Protein AF-K4RGJ5-F1 (afdb_monomer_lite)

Foldseek 3Di:
DVVVLLVLQLVQWPFLSVLLSLLVVLCVPDPDDDPDSQVSCVRPSNPDHSVSNVCCVPPIGGNVVSNVVSVVVPDQDADPVRHGDDDDDDDDDDDVPPPPDPPHDDDPPDD

Structure (mmCIF, N/CA/C/O backbone):
data_AF-K4RGJ5-F1
#
_entry.id   AF-K4RGJ5-F1
#
loop_
_atom_site.group_PDB
_atom_site.id
_atom_site.type_symbol
_atom_site.label_atom_id
_atom_site.label_alt_id
_atom_site.label_comp_id
_atom_site.label_asym_id
_atom_site.label_entity_id
_atom_site.label_seq_id
_atom_site.pdbx_PDB_ins_code
_atom_site.Cartn_x
_atom_site.Cartn_y
_atom_site.Cartn_z
_atom_site.occupancy
_atom_site.B_iso_or_equiv
_atom_site.auth_seq_id
_atom_site.auth_comp_id
_atom_site.auth_asym_id
_atom_site.auth_atom_id
_atom_site.pdbx_PDB_model_num
ATOM 1 N N . MET A 1 1 ? -3.780 5.971 20.043 1.00 77.31 1 MET A N 1
ATOM 2 C CA . MET A 1 1 ? -4.322 6.323 18.710 1.00 77.31 1 MET A CA 1
ATOM 3 C C . MET A 1 1 ? -3.458 5.745 17.588 1.00 77.31 1 MET A C 1
ATOM 5 O O . MET A 1 1 ? -3.957 4.907 16.852 1.00 77.31 1 MET A O 1
ATOM 9 N N . LEU A 1 2 ? -2.157 6.070 17.527 1.00 86.31 2 LEU A N 1
ATOM 10 C CA . LEU A 1 2 ? -1.243 5.576 16.481 1.00 86.31 2 LEU A CA 1
ATOM 11 C C . LEU A 1 2 ? -1.019 4.051 16.480 1.00 86.31 2 LEU A C 1
ATOM 13 O O . LEU A 1 2 ? -1.070 3.434 15.426 1.00 86.31 2 LEU A O 1
ATOM 17 N N . SER A 1 3 ? -0.808 3.429 17.646 1.00 90.12 3 SER A N 1
ATOM 18 C CA . SER A 1 3 ? -0.614 1.969 17.744 1.00 90.12 3 SER A CA 1
ATOM 19 C C . SER A 1 3 ? -1.801 1.189 17.159 1.00 90.12 3 SER A C 1
ATOM 21 O O . SER A 1 3 ? -1.603 0.319 16.320 1.00 90.12 3 SER A O 1
ATOM 23 N N . ARG A 1 4 ? -3.039 1.581 17.496 1.00 90.44 4 ARG A N 1
ATOM 24 C CA . ARG A 1 4 ? -4.258 0.980 16.931 1.00 90.44 4 ARG A CA 1
ATOM 25 C C . ARG A 1 4 ? -4.344 1.159 15.414 1.00 90.44 4 ARG A C 1
ATOM 27 O O . ARG A 1 4 ? -4.672 0.209 14.718 1.00 90.44 4 ARG A O 1
ATOM 34 N N . PHE A 1 5 ? -4.033 2.353 14.910 1.00 89.88 5 PHE A N 1
ATOM 35 C CA . PHE A 1 5 ? -3.994 2.607 13.469 1.00 89.88 5 PHE A CA 1
ATOM 36 C C . PHE A 1 5 ? -2.974 1.703 12.762 1.00 89.88 5 PHE A C 1
ATOM 38 O O . PHE A 1 5 ? -3.310 1.059 11.774 1.00 89.88 5 PHE A O 1
ATOM 45 N N . ARG A 1 6 ? -1.760 1.579 13.313 1.00 92.50 6 ARG A N 1
ATOM 46 C CA . ARG A 1 6 ? -0.721 0.680 12.787 1.00 92.50 6 ARG A CA 1
ATOM 47 C C . ARG A 1 6 ? -1.182 -0.777 12.776 1.00 92.50 6 ARG A C 1
ATOM 49 O O . ARG A 1 6 ? -0.968 -1.453 11.776 1.00 92.50 6 ARG A O 1
ATOM 56 N N . SER A 1 7 ? -1.849 -1.239 13.835 1.00 94.56 7 SER A N 1
ATOM 57 C CA . SER A 1 7 ? -2.414 -2.592 13.888 1.00 94.56 7 SER A CA 1
ATOM 58 C C . SER A 1 7 ? -3.494 -2.822 12.828 1.00 94.56 7 SER A C 1
ATOM 60 O O . SER A 1 7 ? -3.506 -3.876 12.202 1.00 94.56 7 SER A O 1
ATOM 62 N N . GLU A 1 8 ? -4.378 -1.849 12.586 1.00 94.69 8 GLU A N 1
ATOM 63 C CA . GLU A 1 8 ? -5.395 -1.958 11.528 1.00 94.69 8 GLU A CA 1
ATOM 64 C C . GLU A 1 8 ? -4.768 -1.990 10.131 1.00 94.69 8 GLU A C 1
ATOM 66 O O . GLU A 1 8 ? -5.161 -2.812 9.306 1.00 94.69 8 GLU A O 1
ATOM 71 N N . VAL A 1 9 ? -3.761 -1.147 9.871 1.00 94.50 9 VAL A N 1
ATOM 72 C CA . VAL A 1 9 ? -3.021 -1.149 8.598 1.00 94.50 9 VAL A CA 1
ATOM 73 C C . VAL A 1 9 ? -2.295 -2.480 8.392 1.00 94.50 9 VAL A C 1
ATOM 75 O O . VAL A 1 9 ? -2.424 -3.078 7.326 1.00 94.50 9 VAL A O 1
ATOM 78 N N . HIS A 1 10 ? -1.584 -2.985 9.406 1.00 95.81 10 HIS A N 1
ATOM 79 C CA . HIS A 1 10 ? -0.904 -4.285 9.341 1.00 95.81 10 HIS A CA 1
ATOM 80 C C . HIS A 1 10 ? -1.889 -5.427 9.074 1.00 95.81 10 HIS A C 1
ATOM 82 O O . HIS A 1 10 ? -1.647 -6.252 8.199 1.00 95.81 10 HIS A O 1
ATOM 88 N N . ALA A 1 11 ? -3.054 -5.415 9.726 1.00 96.75 11 ALA A N 1
ATOM 89 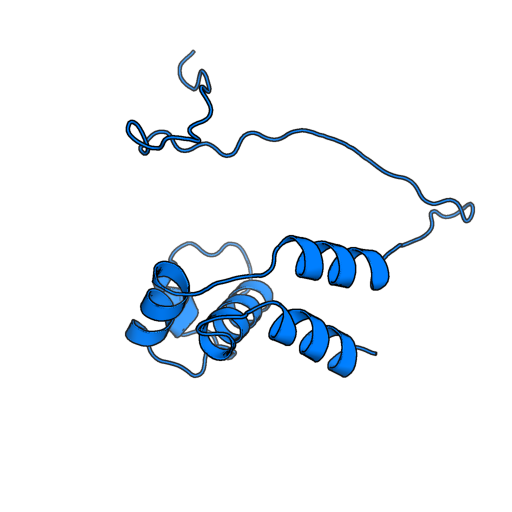C CA . ALA A 1 11 ? -4.096 -6.418 9.522 1.00 96.75 11 ALA A CA 1
ATOM 90 C C . ALA A 1 11 ? -4.732 -6.391 8.115 1.00 96.75 11 ALA A C 1
ATOM 92 O O . ALA A 1 11 ? -5.439 -7.333 7.750 1.00 96.75 11 ALA A O 1
ATOM 93 N N . CYS A 1 12 ? -4.504 -5.339 7.319 1.00 97.50 12 CYS A N 1
ATOM 94 C CA . CYS A 1 12 ? -4.883 -5.308 5.904 1.00 97.50 12 CYS A CA 1
ATOM 95 C C . CYS A 1 12 ? -3.892 -6.071 5.013 1.00 97.50 12 CYS A C 1
ATOM 97 O O . CYS A 1 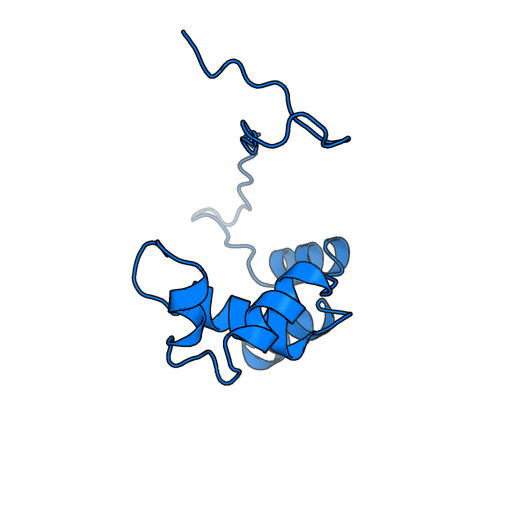12 ? -4.232 -6.395 3.880 1.00 97.50 12 CYS A O 1
ATOM 99 N N . MET A 1 13 ? -2.678 -6.356 5.488 1.00 97.06 13 MET A N 1
ATOM 100 C CA . MET A 1 13 ? -1.649 -7.061 4.727 1.00 97.06 13 MET A CA 1
ATOM 101 C C . MET A 1 13 ? -1.759 -8.568 4.985 1.00 97.06 13 MET A C 1
ATOM 103 O O . MET A 1 13 ? -1.137 -9.125 5.888 1.00 97.06 13 MET A O 1
ATOM 107 N N . THR A 1 14 ? -2.615 -9.224 4.205 1.00 96.88 14 THR A N 1
ATOM 108 C CA . THR A 1 14 ? -3.109 -10.587 4.454 1.00 96.88 14 THR A CA 1
ATOM 109 C C . THR A 1 14 ? -2.095 -11.684 4.131 1.00 96.88 14 THR A C 1
ATOM 111 O O . THR A 1 14 ? -2.157 -12.764 4.716 1.00 96.88 14 THR A O 1
ATOM 114 N N . VAL A 1 15 ? -1.137 -11.420 3.238 1.00 97.44 15 VAL A N 1
ATOM 115 C CA . VAL A 1 15 ? -0.051 -12.350 2.891 1.00 97.44 15 VAL A CA 1
ATOM 116 C C . VAL A 1 15 ? 1.274 -11.601 2.921 1.00 97.44 15 VAL A C 1
ATOM 118 O O . VAL A 1 15 ? 1.368 -10.488 2.410 1.00 97.44 15 VAL A O 1
ATOM 121 N N . ARG A 1 16 ? 2.305 -12.210 3.533 1.00 95.44 16 ARG A N 1
ATOM 122 C CA . ARG A 1 16 ? 3.618 -11.577 3.795 1.00 95.44 16 ARG A CA 1
ATOM 123 C C . ARG A 1 16 ? 3.501 -10.250 4.571 1.00 95.44 16 ARG A C 1
ATOM 125 O O . ARG A 1 16 ? 4.312 -9.349 4.365 1.00 95.44 16 ARG A O 1
ATOM 132 N N . GLY A 1 17 ? 2.523 -10.153 5.477 1.00 94.94 17 GLY A N 1
ATOM 133 C CA . GLY A 1 17 ? 2.129 -8.901 6.130 1.00 94.94 17 GLY A CA 1
ATOM 134 C C . GLY A 1 17 ? 3.272 -8.127 6.772 1.00 94.94 17 GLY A C 1
ATOM 135 O O . GLY A 1 17 ? 3.434 -6.943 6.507 1.00 94.94 17 GLY A O 1
ATOM 136 N N . ASP A 1 18 ? 4.144 -8.801 7.518 1.00 94.31 18 ASP A N 1
ATOM 137 C CA . ASP A 1 18 ? 5.282 -8.123 8.140 1.00 94.31 18 ASP A CA 1
ATOM 138 C C . ASP A 1 18 ? 6.272 -7.534 7.125 1.00 94.31 18 ASP A C 1
ATOM 140 O O . ASP A 1 18 ? 6.811 -6.456 7.353 1.00 94.31 18 ASP A O 1
ATOM 144 N N . ALA A 1 19 ? 6.523 -8.230 6.009 1.00 94.19 19 ALA A N 1
ATOM 145 C CA . ALA A 1 19 ? 7.449 -7.758 4.981 1.00 94.19 19 ALA A CA 1
ATOM 146 C C . ALA A 1 19 ? 6.878 -6.540 4.244 1.00 94.19 19 ALA A C 1
ATOM 148 O O . ALA A 1 19 ? 7.595 -5.570 4.014 1.00 94.19 19 ALA A O 1
ATOM 149 N N . LEU A 1 20 ? 5.581 -6.570 3.924 1.00 95.06 20 LEU A N 1
ATOM 150 C CA . LEU A 1 20 ? 4.879 -5.429 3.340 1.00 95.06 20 LEU A CA 1
ATOM 151 C C . LEU A 1 20 ? 4.805 -4.246 4.315 1.00 95.06 20 LEU A C 1
ATOM 153 O O . LEU A 1 20 ? 4.985 -3.100 3.907 1.00 95.06 20 LEU A O 1
ATOM 157 N N . PHE A 1 21 ? 4.568 -4.514 5.600 1.00 94.38 21 PHE A N 1
ATOM 158 C CA . PHE A 1 21 ? 4.405 -3.471 6.605 1.00 94.38 21 PHE A CA 1
ATOM 159 C C . PHE A 1 21 ? 5.730 -2.772 6.891 1.00 94.38 21 PHE A C 1
ATOM 161 O O . PHE A 1 21 ? 5.777 -1.548 6.906 1.00 94.38 21 PHE A O 1
ATOM 168 N N . GLU A 1 22 ? 6.819 -3.527 7.040 1.00 93.44 22 GLU A N 1
ATOM 169 C CA . GLU A 1 22 ? 8.158 -2.949 7.188 1.00 93.44 22 GLU A CA 1
ATOM 170 C C . GLU A 1 22 ? 8.620 -2.215 5.932 1.00 93.44 22 GLU A C 1
ATOM 172 O O . GLU A 1 22 ? 9.293 -1.196 6.042 1.00 93.44 22 GLU A O 1
ATOM 177 N N . LEU A 1 23 ? 8.258 -2.692 4.737 1.00 93.31 23 LEU A N 1
ATOM 178 C CA . LEU A 1 23 ? 8.529 -1.959 3.501 1.00 93.31 23 LEU A CA 1
ATOM 179 C C . LEU A 1 23 ? 7.763 -0.627 3.455 1.00 93.31 23 LEU A C 1
ATOM 181 O O . LEU A 1 23 ? 8.328 0.390 3.062 1.00 93.31 23 LEU A O 1
ATOM 185 N N . CYS A 1 24 ? 6.497 -0.618 3.875 1.00 93.12 24 CYS A N 1
ATOM 186 C CA . CYS A 1 24 ? 5.688 0.596 3.956 1.00 93.12 24 CYS A CA 1
ATOM 187 C C . CYS A 1 24 ? 6.252 1.585 4.988 1.00 93.12 24 CYS A C 1
ATOM 189 O O . CYS A 1 24 ? 6.383 2.767 4.687 1.00 93.12 24 CYS A O 1
ATOM 191 N N . ASP A 1 25 ? 6.639 1.100 6.171 1.00 91.88 25 ASP A N 1
ATOM 192 C CA . ASP A 1 25 ? 7.262 1.908 7.226 1.00 91.88 25 ASP A CA 1
ATOM 193 C C . ASP A 1 25 ? 8.590 2.511 6.739 1.00 91.88 25 ASP A C 1
ATOM 195 O O . ASP A 1 25 ? 8.803 3.714 6.853 1.00 91.88 25 ASP A O 1
ATOM 199 N N . ALA A 1 26 ? 9.439 1.707 6.089 1.00 92.69 26 ALA A N 1
ATOM 200 C CA . ALA A 1 26 ? 10.685 2.168 5.481 1.00 92.69 26 ALA A CA 1
ATOM 201 C C . ALA A 1 26 ? 10.456 3.241 4.408 1.00 92.69 26 ALA A C 1
ATOM 203 O O . ALA A 1 26 ? 11.152 4.254 4.400 1.00 92.69 26 ALA A O 1
ATOM 204 N N . LEU A 1 27 ? 9.468 3.050 3.529 1.00 92.69 27 LEU A N 1
ATOM 205 C CA . LEU A 1 27 ? 9.106 4.017 2.490 1.00 92.69 27 LEU A CA 1
ATOM 206 C C . LEU A 1 27 ? 8.642 5.353 3.089 1.00 92.69 27 LEU A C 1
ATOM 208 O O . LEU A 1 27 ? 9.048 6.404 2.608 1.00 92.69 27 LEU A O 1
ATOM 212 N N . LEU A 1 28 ? 7.807 5.314 4.131 1.00 90.81 28 LEU A N 1
ATOM 213 C CA . LEU A 1 28 ? 7.267 6.511 4.786 1.00 90.81 28 LEU A CA 1
ATOM 214 C C . LEU A 1 28 ? 8.301 7.250 5.647 1.00 90.81 28 LEU A C 1
ATOM 216 O O . LEU A 1 28 ? 8.152 8.449 5.872 1.00 90.81 28 LEU A O 1
ATOM 220 N N . CYS A 1 29 ? 9.316 6.543 6.146 1.00 90.56 29 CYS A N 1
ATOM 221 C CA . CYS A 1 29 ? 10.374 7.106 6.985 1.00 90.56 29 CYS A CA 1
ATOM 222 C C . CYS A 1 29 ? 11.659 7.456 6.219 1.00 90.56 29 CYS A C 1
ATOM 224 O O . CYS A 1 29 ? 12.585 7.986 6.827 1.00 90.56 29 CYS A O 1
ATOM 226 N N . THR A 1 30 ? 11.748 7.146 4.924 1.00 90.88 30 THR A N 1
ATOM 227 C CA . THR A 1 30 ? 12.897 7.538 4.099 1.00 90.88 30 THR A CA 1
ATOM 228 C C . THR A 1 30 ? 12.783 9.010 3.722 1.00 90.88 30 THR A C 1
ATOM 230 O O . THR A 1 30 ? 11.747 9.455 3.228 1.00 90.88 30 THR A O 1
ATOM 233 N N . ASP A 1 31 ? 13.863 9.761 3.927 1.00 88.94 31 ASP A N 1
ATOM 234 C CA . ASP A 1 31 ? 13.905 11.172 3.564 1.00 88.94 31 ASP A CA 1
ATOM 235 C C . ASP A 1 31 ? 13.930 11.355 2.041 1.00 88.94 31 ASP A C 1
ATOM 237 O O . ASP A 1 31 ? 14.826 10.885 1.335 1.00 88.94 31 ASP A O 1
ATOM 241 N N . GLY A 1 32 ? 12.957 12.112 1.538 1.00 88.75 32 GLY A N 1
ATOM 242 C CA . GLY A 1 32 ? 12.867 12.470 0.128 1.00 88.75 32 GLY A CA 1
ATOM 243 C C . GLY A 1 32 ? 12.443 11.317 -0.797 1.00 88.75 32 GLY A C 1
ATOM 244 O O . GLY A 1 32 ? 11.944 10.284 -0.353 1.00 88.75 32 GLY A O 1
ATOM 245 N N . PRO A 1 33 ? 12.573 11.505 -2.123 1.00 90.12 33 PRO A N 1
ATOM 246 C CA . PRO A 1 33 ? 12.115 10.520 -3.094 1.00 90.12 33 PRO A CA 1
ATOM 247 C C . PRO A 1 33 ? 12.955 9.240 -3.060 1.00 90.12 33 PRO A C 1
ATOM 249 O O . PRO A 1 33 ? 14.179 9.291 -3.206 1.00 90.12 33 PRO A O 1
ATOM 252 N N . VAL A 1 34 ? 12.290 8.086 -2.987 1.00 89.81 34 VAL A N 1
ATOM 253 C CA . VAL A 1 34 ? 12.936 6.782 -3.176 1.00 89.81 34 VAL A CA 1
ATOM 254 C C . VAL A 1 34 ? 13.322 6.614 -4.642 1.00 89.81 34 VAL A C 1
ATOM 256 O O . VAL A 1 34 ? 12.465 6.589 -5.523 1.00 89.81 34 VAL A O 1
ATOM 259 N N . ARG A 1 35 ? 14.625 6.489 -4.903 1.00 89.50 35 ARG A N 1
ATOM 260 C CA . ARG A 1 35 ? 15.181 6.335 -6.263 1.00 89.50 35 ARG A CA 1
ATOM 261 C C . ARG A 1 35 ? 15.434 4.882 -6.645 1.00 89.50 35 ARG A C 1
ATOM 263 O O . ARG A 1 35 ? 15.533 4.560 -7.822 1.00 89.50 35 ARG A O 1
ATOM 270 N N . SER A 1 36 ? 15.547 4.017 -5.645 1.00 88.62 36 SER A N 1
ATOM 271 C CA . SER A 1 36 ? 15.839 2.601 -5.796 1.00 88.62 36 SER A CA 1
ATOM 272 C C . SER A 1 36 ? 15.083 1.837 -4.723 1.00 88.62 36 SER A C 1
ATOM 274 O O . SER A 1 36 ? 15.133 2.161 -3.538 1.00 88.62 36 SER A O 1
ATOM 276 N N . LEU A 1 37 ? 14.361 0.811 -5.157 1.00 87.62 37 LEU A N 1
ATOM 277 C CA . LEU A 1 37 ? 13.573 -0.024 -4.267 1.00 87.62 37 LEU A CA 1
ATOM 278 C C . LEU A 1 37 ? 14.466 -0.844 -3.323 1.00 87.62 37 LEU A C 1
ATOM 280 O O . LEU A 1 37 ? 14.107 -1.050 -2.169 1.00 87.62 37 LEU A O 1
ATOM 284 N N . VAL A 1 38 ? 15.629 -1.304 -3.798 1.00 88.75 38 VAL A N 1
ATOM 285 C CA . VAL A 1 38 ? 16.562 -2.076 -2.964 1.00 88.75 38 VAL A CA 1
ATOM 286 C C . VAL A 1 38 ? 17.172 -1.224 -1.854 1.00 88.75 38 VAL A C 1
ATOM 288 O O . VAL A 1 38 ? 17.448 -1.759 -0.784 1.00 88.75 38 VAL A O 1
ATOM 291 N N . ASP A 1 39 ? 17.295 0.089 -2.048 1.00 89.19 39 ASP A N 1
ATOM 292 C CA . ASP A 1 39 ? 17.847 0.989 -1.029 1.00 89.19 39 ASP A CA 1
ATOM 293 C C . ASP A 1 39 ? 16.947 1.044 0.213 1.00 89.19 39 ASP A C 1
ATOM 295 O O . ASP A 1 39 ? 17.441 1.228 1.323 1.00 89.19 39 ASP A O 1
ATOM 299 N N . LEU A 1 40 ? 15.640 0.780 0.068 1.00 90.75 40 LEU A N 1
ATOM 300 C CA . LEU A 1 40 ? 14.730 0.657 1.211 1.00 90.75 40 LEU A CA 1
ATOM 301 C C . LEU A 1 40 ? 15.093 -0.506 2.134 1.00 90.75 40 LEU A C 1
ATOM 303 O O . LEU A 1 40 ? 14.773 -0.450 3.318 1.00 90.75 40 LEU A O 1
ATOM 307 N N . ALA A 1 41 ? 15.796 -1.528 1.635 1.00 88.44 41 ALA A N 1
ATOM 308 C CA . ALA A 1 41 ? 16.296 -2.604 2.483 1.00 88.44 41 ALA A CA 1
ATOM 309 C C . ALA A 1 41 ? 17.389 -2.138 3.462 1.00 88.44 41 ALA A C 1
ATOM 311 O O . ALA A 1 41 ? 17.701 -2.854 4.409 1.00 88.44 41 ALA A O 1
ATOM 312 N N . LEU A 1 42 ? 17.967 -0.956 3.228 1.00 86.06 42 LEU A N 1
ATOM 313 C CA . LEU A 1 42 ? 18.970 -0.322 4.082 1.00 86.06 42 LEU A CA 1
ATOM 314 C C . LEU A 1 42 ? 18.362 0.728 5.024 1.00 86.06 42 LEU A C 1
ATOM 316 O O . LEU A 1 42 ? 19.075 1.274 5.866 1.00 86.06 42 LEU A O 1
ATOM 320 N N . ALA A 1 43 ? 17.068 1.037 4.892 1.00 87.62 43 ALA A N 1
ATOM 321 C CA . ALA A 1 43 ? 16.411 2.024 5.737 1.00 87.62 43 ALA A CA 1
ATOM 322 C C . ALA A 1 43 ? 16.336 1.528 7.197 1.00 87.62 43 ALA A C 1
ATOM 324 O O . ALA A 1 43 ? 16.042 0.352 7.419 1.00 87.62 43 ALA A O 1
ATOM 325 N N . PRO A 1 44 ? 16.496 2.404 8.211 1.00 78.06 44 PRO A N 1
ATOM 326 C CA . PRO A 1 44 ? 16.472 1.999 9.622 1.00 78.06 44 PRO A CA 1
ATOM 327 C C . PRO A 1 44 ? 15.199 1.252 10.062 1.00 78.06 44 PRO A C 1
ATOM 329 O O . PRO A 1 44 ? 15.242 0.453 10.996 1.00 78.06 44 PRO A O 1
ATOM 332 N N . GLY A 1 45 ? 14.064 1.504 9.398 1.00 75.88 45 GLY A N 1
ATOM 333 C CA . GLY A 1 45 ? 12.786 0.830 9.657 1.00 75.88 45 GLY A CA 1
ATOM 334 C C . GLY A 1 45 ? 12.646 -0.555 9.009 1.00 75.88 45 GLY A C 1
ATOM 335 O O . GLY A 1 45 ? 11.738 -1.308 9.366 1.00 75.88 45 GLY A O 1
ATOM 336 N N . HIS A 1 46 ? 13.536 -0.927 8.083 1.00 83.38 46 HIS A N 1
ATOM 337 C CA . HIS A 1 46 ? 13.481 -2.207 7.387 1.00 83.38 46 HIS A CA 1
ATOM 338 C C . HIS A 1 46 ? 14.386 -3.235 8.070 1.00 83.38 46 HIS A C 1
ATOM 340 O O . HIS A 1 46 ? 15.608 -3.169 7.998 1.00 83.38 46 HIS A O 1
ATOM 346 N N . ARG A 1 47 ? 13.784 -4.209 8.758 1.00 85.06 47 ARG A N 1
ATOM 347 C CA . ARG A 1 47 ? 14.540 -5.203 9.542 1.00 85.06 47 ARG A CA 1
ATOM 348 C C . ARG A 1 47 ? 14.896 -6.458 8.754 1.00 85.06 47 ARG A C 1
ATOM 350 O O . ARG A 1 47 ? 15.745 -7.237 9.182 1.00 85.06 47 ARG A O 1
ATOM 357 N N . ARG A 1 48 ? 14.209 -6.699 7.640 1.00 87.50 48 ARG A N 1
ATOM 358 C CA . ARG A 1 48 ? 14.390 -7.891 6.808 1.00 87.50 48 ARG A CA 1
ATOM 359 C C . ARG A 1 48 ? 15.385 -7.626 5.676 1.00 87.50 48 ARG A C 1
ATOM 361 O O . ARG A 1 48 ? 15.674 -6.494 5.333 1.00 87.50 48 ARG A O 1
ATOM 368 N N . GLY A 1 49 ? 15.949 -8.686 5.102 1.00 87.38 49 GLY A N 1
ATOM 369 C CA . GLY A 1 49 ? 16.886 -8.553 3.982 1.00 87.38 49 GLY A CA 1
ATOM 370 C C . GLY A 1 49 ? 16.193 -8.325 2.634 1.00 87.38 49 GLY A C 1
ATOM 371 O O . GLY A 1 49 ? 15.000 -8.585 2.475 1.00 87.38 49 GLY A O 1
ATOM 372 N N . HIS A 1 50 ? 16.982 -7.962 1.621 1.00 89.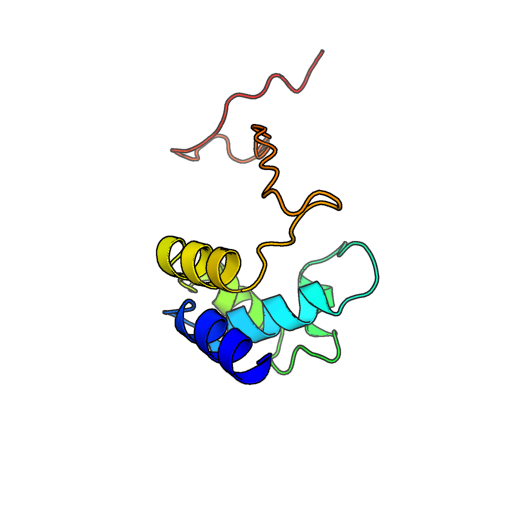56 50 HIS A N 1
ATOM 373 C CA . HIS A 1 50 ? 16.549 -7.757 0.230 1.00 89.56 50 HIS A CA 1
ATOM 374 C C . HIS A 1 50 ? 15.611 -8.853 -0.318 1.00 89.56 50 HIS A C 1
ATOM 376 O O . HIS A 1 50 ? 14.584 -8.553 -0.921 1.00 89.56 50 HIS A O 1
ATOM 382 N N . GLY A 1 51 ? 15.905 -10.136 -0.079 1.00 91.31 51 GLY A N 1
ATOM 383 C CA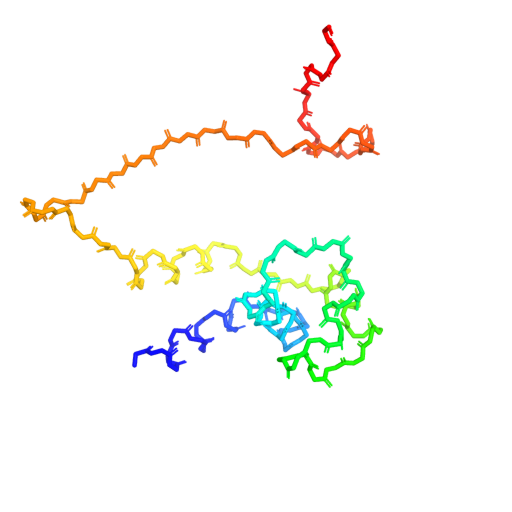 . GLY A 1 51 ? 15.051 -11.230 -0.562 1.00 91.31 51 GLY A CA 1
ATOM 384 C C . GLY A 1 51 ? 13.631 -11.202 0.020 1.00 91.31 51 GLY A C 1
ATOM 385 O O . GLY A 1 51 ? 12.668 -11.526 -0.671 1.00 91.31 51 GLY A O 1
ATOM 386 N N . ALA A 1 52 ? 13.479 -10.761 1.271 1.00 91.00 52 ALA A N 1
ATOM 387 C CA . ALA A 1 52 ? 12.173 -10.621 1.906 1.00 91.00 52 ALA A CA 1
ATOM 388 C C . ALA A 1 52 ? 11.390 -9.425 1.350 1.00 91.00 52 ALA A C 1
ATOM 390 O O . ALA A 1 52 ? 10.171 -9.519 1.219 1.00 91.00 52 ALA A O 1
ATOM 391 N N . LEU A 1 53 ? 12.084 -8.343 0.982 1.00 92.44 53 LEU A N 1
ATOM 392 C CA . LEU A 1 53 ? 11.491 -7.192 0.303 1.00 92.44 53 LEU A CA 1
ATOM 393 C C . LEU A 1 53 ? 10.824 -7.631 -1.007 1.00 92.44 53 LEU A C 1
ATOM 395 O O . LEU A 1 53 ? 9.630 -7.400 -1.204 1.00 92.44 53 LEU A O 1
ATOM 399 N N . TYR A 1 54 ? 11.560 -8.330 -1.876 1.00 92.81 54 TYR A N 1
ATOM 400 C CA . TYR A 1 54 ? 11.007 -8.806 -3.149 1.00 92.81 54 TYR A CA 1
ATOM 401 C C . TYR A 1 54 ? 9.949 -9.892 -2.956 1.00 92.81 54 TYR A C 1
ATOM 403 O O . TYR A 1 54 ? 8.958 -9.909 -3.681 1.00 92.81 54 TYR A O 1
ATOM 411 N N . ALA A 1 55 ? 10.099 -10.769 -1.960 1.00 92.88 55 ALA A N 1
ATOM 412 C CA . ALA A 1 55 ? 9.052 -11.730 -1.621 1.00 92.88 55 ALA A CA 1
ATOM 413 C C . ALA A 1 55 ? 7.755 -11.032 -1.174 1.00 92.88 55 ALA A C 1
ATOM 415 O O . ALA A 1 55 ? 6.671 -11.474 -1.548 1.00 92.88 55 ALA A O 1
ATOM 416 N N . GLY A 1 56 ? 7.856 -9.938 -0.412 1.00 94.44 56 GLY A N 1
ATOM 417 C CA . GLY A 1 56 ? 6.718 -9.107 -0.024 1.00 94.44 56 GLY A CA 1
ATOM 418 C C . GLY A 1 56 ? 6.013 -8.496 -1.232 1.00 94.44 56 GLY A C 1
ATOM 419 O O . GLY A 1 56 ? 4.803 -8.626 -1.351 1.00 94.44 56 GLY A O 1
ATOM 420 N N . LEU A 1 57 ? 6.751 -7.900 -2.167 1.00 93.50 57 LEU A N 1
ATOM 421 C CA . LEU A 1 57 ? 6.156 -7.286 -3.360 1.00 93.50 57 LEU A CA 1
ATOM 422 C C . LEU A 1 57 ? 5.566 -8.297 -4.345 1.00 93.50 57 LEU A C 1
ATOM 424 O O . LEU A 1 57 ? 4.499 -8.061 -4.900 1.00 93.50 57 LEU A O 1
ATOM 428 N N . ASN A 1 58 ? 6.251 -9.420 -4.562 1.00 94.88 58 ASN A N 1
ATOM 429 C CA . ASN A 1 58 ? 5.850 -10.398 -5.572 1.00 94.88 58 ASN A CA 1
ATOM 430 C C . ASN A 1 58 ? 4.746 -11.343 -5.087 1.00 94.88 58 ASN A C 1
ATOM 432 O O . ASN A 1 58 ? 3.985 -11.858 -5.899 1.00 94.88 58 ASN A O 1
ATOM 436 N N . GLN A 1 59 ? 4.701 -11.638 -3.784 1.00 96.56 59 GLN A N 1
ATOM 437 C CA . GLN A 1 59 ? 3.810 -12.659 -3.214 1.00 96.56 59 GLN A CA 1
ATOM 438 C C . GLN A 1 59 ? 2.915 -12.118 -2.099 1.00 96.56 59 GLN A C 1
ATOM 440 O O . GLN A 1 59 ? 2.136 -12.875 -1.522 1.00 96.56 59 GLN A O 1
ATOM 445 N N . GLY A 1 60 ? 3.054 -10.845 -1.740 1.00 96.88 60 GLY A N 1
ATOM 446 C CA . GLY A 1 60 ? 2.221 -10.221 -0.729 1.00 96.88 60 GLY A CA 1
ATOM 447 C C . GLY A 1 60 ? 0.810 -9.951 -1.231 1.00 96.88 60 GLY A C 1
ATOM 448 O O . GLY A 1 60 ? 0.551 -9.862 -2.430 1.00 96.88 60 GLY A O 1
ATOM 449 N N . GLN A 1 61 ? -0.115 -9.815 -0.289 1.00 97.69 61 GLN A N 1
ATOM 450 C CA . GLN A 1 61 ? -1.499 -9.455 -0.574 1.00 97.69 61 GLN A CA 1
ATOM 451 C C . GLN A 1 61 ? -1.967 -8.387 0.402 1.00 97.69 61 GLN A C 1
ATOM 453 O O . GLN A 1 61 ? -1.613 -8.406 1.583 1.00 97.69 61 GLN A O 1
ATOM 458 N N . ILE A 1 62 ? -2.762 -7.456 -0.117 1.00 97.75 62 ILE A N 1
ATOM 459 C CA . ILE A 1 62 ? -3.337 -6.343 0.630 1.00 97.75 62 ILE A CA 1
ATOM 460 C C . ILE A 1 62 ? -4.842 -6.344 0.372 1.00 97.75 62 ILE A C 1
ATOM 462 O O . ILE A 1 62 ? -5.278 -6.283 -0.777 1.00 97.75 62 ILE A O 1
ATOM 466 N N . ASP A 1 63 ? -5.641 -6.364 1.436 1.00 97.81 63 ASP A N 1
ATOM 467 C CA . ASP A 1 63 ? -7.060 -6.027 1.365 1.00 97.81 63 ASP A CA 1
ATOM 468 C C . ASP A 1 63 ? -7.191 -4.509 1.188 1.00 97.81 63 ASP A C 1
ATOM 470 O O . ASP A 1 63 ? -7.247 -3.737 2.151 1.00 97.81 63 ASP A O 1
ATOM 474 N N . VAL A 1 64 ? -7.189 -4.075 -0.075 1.00 96.00 64 VAL A N 1
ATOM 475 C CA . VAL A 1 64 ? -7.239 -2.655 -0.453 1.00 96.00 64 VAL A CA 1
ATOM 476 C C . VAL A 1 64 ? -8.509 -1.990 0.076 1.00 96.00 64 VAL A C 1
ATOM 478 O O . VAL A 1 64 ? -8.454 -0.872 0.582 1.00 96.00 64 VAL A O 1
ATOM 481 N N . ALA A 1 65 ? -9.651 -2.678 0.027 1.00 96.69 65 ALA A N 1
ATOM 482 C CA . ALA A 1 65 ? -10.914 -2.119 0.495 1.00 96.69 65 ALA A CA 1
ATOM 483 C C . ALA A 1 65 ? -10.887 -1.864 2.009 1.00 96.69 65 ALA A C 1
ATOM 485 O O . ALA A 1 65 ? -11.353 -0.820 2.478 1.00 96.69 65 ALA A O 1
ATOM 486 N N . ARG A 1 66 ? -10.324 -2.796 2.788 1.00 95.88 66 ARG A N 1
ATOM 487 C CA . ARG A 1 66 ? -10.123 -2.610 4.229 1.00 95.88 66 ARG A CA 1
ATOM 488 C C . ARG A 1 66 ? -9.108 -1.510 4.518 1.00 95.88 66 ARG A C 1
ATOM 490 O O . ARG A 1 66 ? -9.376 -0.686 5.392 1.00 95.88 66 ARG A O 1
ATOM 497 N N . LEU A 1 67 ? -8.015 -1.446 3.759 1.00 95.12 67 LEU A N 1
ATOM 498 C CA . LEU A 1 67 ? -7.005 -0.401 3.906 1.00 95.12 67 LEU A CA 1
ATOM 499 C C . LEU A 1 67 ? -7.603 0.993 3.672 1.00 95.12 67 LEU A C 1
ATOM 501 O O . LE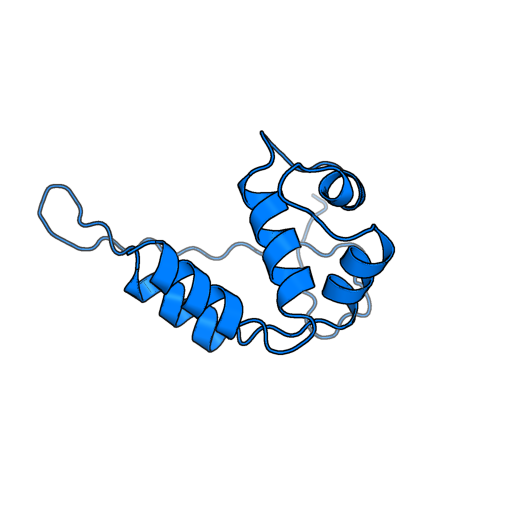U A 1 67 ? -7.432 1.879 4.507 1.00 95.12 67 LEU A O 1
ATOM 505 N N . CYS A 1 68 ? -8.377 1.182 2.599 1.00 93.06 68 CYS A N 1
ATOM 506 C CA . CYS A 1 68 ? -9.067 2.445 2.329 1.00 93.06 68 CYS A CA 1
ATOM 507 C C . CYS A 1 68 ? -9.999 2.849 3.482 1.00 93.06 68 CYS A C 1
ATOM 509 O O . CYS A 1 68 ? -9.981 4.005 3.907 1.00 93.06 68 CYS A O 1
ATOM 511 N N . ARG A 1 69 ? -10.774 1.906 4.042 1.00 92.06 69 ARG A N 1
ATOM 512 C CA . ARG A 1 69 ? -11.632 2.175 5.212 1.00 92.06 69 ARG A CA 1
ATOM 513 C C . ARG A 1 69 ? -10.819 2.591 6.436 1.00 92.06 69 ARG A C 1
ATOM 515 O O . ARG A 1 69 ? -11.181 3.565 7.096 1.00 92.06 69 ARG A O 1
ATOM 522 N N . ALA A 1 70 ? -9.723 1.887 6.721 1.00 91.19 70 ALA A N 1
ATOM 523 C CA . ALA A 1 70 ? -8.841 2.204 7.840 1.00 91.19 70 ALA A CA 1
ATOM 524 C C . ALA A 1 70 ? -8.272 3.630 7.717 1.00 91.19 70 ALA A C 1
ATOM 526 O O . ALA A 1 70 ? -8.326 4.392 8.682 1.00 91.19 70 ALA A O 1
ATOM 527 N N . LEU A 1 71 ? -7.820 4.022 6.521 1.00 89.19 71 LEU A N 1
ATOM 528 C CA . LEU A 1 71 ? -7.270 5.354 6.245 1.00 89.19 71 LEU A CA 1
ATOM 529 C C . LEU A 1 71 ? -8.314 6.469 6.396 1.00 89.19 71 LEU A C 1
ATOM 531 O O . LEU A 1 71 ? -8.081 7.433 7.127 1.00 89.19 71 LEU A O 1
ATOM 535 N N . VAL A 1 72 ? -9.487 6.324 5.771 1.00 87.75 72 VAL A N 1
ATOM 536 C CA . VAL A 1 72 ? -10.551 7.343 5.830 1.00 87.75 72 VAL A CA 1
ATOM 537 C C . VAL A 1 72 ? -11.097 7.501 7.250 1.00 87.75 72 VAL A C 1
ATOM 539 O O . VAL A 1 72 ? -11.402 8.610 7.672 1.00 87.75 72 VAL A O 1
ATOM 542 N N . SER A 1 73 ? -11.174 6.420 8.031 1.00 82.62 73 SER A N 1
ATOM 543 C CA . SER A 1 73 ? -11.641 6.497 9.423 1.00 82.62 73 SER A CA 1
ATOM 544 C C . SER A 1 73 ? -10.678 7.232 10.365 1.00 82.62 73 SER A C 1
ATOM 546 O O . SER A 1 73 ? -11.096 7.699 11.424 1.00 82.62 73 SER A O 1
ATOM 548 N N . ALA A 1 74 ? -9.398 7.337 9.998 1.00 77.69 74 ALA A N 1
ATOM 549 C CA . ALA A 1 74 ? -8.357 7.870 10.868 1.00 77.69 74 ALA A CA 1
ATOM 550 C C . ALA A 1 74 ? -8.069 9.365 10.646 1.00 77.69 74 ALA A C 1
ATOM 552 O O . ALA A 1 74 ? -7.586 10.019 11.569 1.00 77.69 74 ALA A O 1
ATOM 553 N N . LEU A 1 75 ? -8.331 9.903 9.447 1.00 70.75 75 LEU A N 1
ATOM 554 C CA . LEU A 1 75 ? -7.744 11.171 8.992 1.00 70.75 75 LEU A CA 1
ATOM 555 C C . LEU A 1 75 ? -8.719 12.066 8.207 1.00 70.75 75 LEU A C 1
ATOM 557 O O . LEU A 1 75 ? -8.391 12.489 7.106 1.00 70.75 75 LEU A O 1
ATOM 561 N N . LEU A 1 76 ? -9.902 12.396 8.733 1.00 78.25 76 LEU A N 1
ATOM 562 C CA . LEU A 1 76 ? -10.763 13.410 8.093 1.00 78.25 76 LEU A CA 1
ATOM 563 C C . LEU A 1 76 ? -10.538 14.797 8.718 1.00 78.25 76 LEU A C 1
ATOM 565 O O . LEU A 1 76 ? -11.238 15.146 9.675 1.00 78.25 76 LEU A O 1
ATOM 569 N N . PRO A 1 77 ? -9.574 15.600 8.218 1.00 80.75 77 PRO A N 1
ATOM 570 C CA . PRO A 1 77 ? -9.427 16.978 8.652 1.00 80.75 77 PRO A CA 1
ATOM 571 C C . PRO A 1 77 ? -10.662 17.786 8.245 1.00 80.75 77 PRO A C 1
ATOM 573 O O . PRO A 1 77 ? -11.249 17.586 7.179 1.00 80.75 77 PRO A O 1
ATOM 576 N N . ARG A 1 78 ? -11.051 18.721 9.110 1.00 88.94 78 ARG A N 1
ATOM 577 C CA . ARG A 1 78 ? -12.084 19.715 8.812 1.00 88.94 78 ARG A CA 1
ATOM 578 C C . ARG A 1 78 ? -11.413 21.004 8.357 1.00 88.94 78 ARG A C 1
ATOM 580 O O . ARG A 1 78 ? -10.366 21.373 8.884 1.00 88.94 78 ARG A O 1
ATOM 587 N N . ALA A 1 79 ? -12.024 21.678 7.390 1.00 89.31 79 ALA A N 1
ATOM 588 C CA . ALA A 1 79 ? -11.631 23.022 6.995 1.00 89.31 79 ALA A CA 1
ATOM 589 C C . ALA A 1 79 ? -11.864 24.015 8.148 1.00 89.31 79 ALA A C 1
ATOM 591 O O . ALA A 1 79 ? -12.530 23.697 9.135 1.00 89.31 79 ALA A O 1
ATOM 592 N N . ALA A 1 80 ? -11.331 25.233 8.015 1.00 91.44 80 ALA A N 1
ATOM 593 C CA . ALA A 1 80 ? -11.435 26.277 9.041 1.00 91.44 80 ALA A CA 1
ATOM 594 C C . ALA A 1 80 ? -12.889 26.625 9.428 1.00 91.44 80 ALA A C 1
ATOM 596 O O . ALA A 1 80 ? -13.143 27.081 10.536 1.00 91.44 80 ALA A O 1
ATOM 597 N N . ASP A 1 81 ? -13.848 26.367 8.536 1.00 93.69 81 ASP A N 1
ATOM 598 C CA . ASP A 1 81 ? -15.288 26.548 8.751 1.00 93.69 81 ASP A CA 1
ATOM 599 C C . ASP A 1 81 ? -16.007 25.293 9.298 1.00 93.69 81 ASP A C 1
ATOM 601 O O . ASP A 1 81 ? -17.235 25.250 9.365 1.00 93.69 81 ASP A O 1
ATOM 605 N N . GLY A 1 82 ? -15.259 24.249 9.665 1.00 91.62 82 GLY A N 1
ATOM 606 C CA . GLY A 1 82 ? -15.775 23.001 10.229 1.00 91.62 82 GLY A CA 1
ATOM 607 C C . GLY A 1 82 ? -16.302 21.985 9.208 1.00 91.62 82 GLY A C 1
ATOM 608 O O . GLY A 1 82 ? -16.663 20.864 9.596 1.00 91.62 82 GLY A O 1
ATOM 609 N N . ARG A 1 83 ? -16.333 22.319 7.912 1.00 92.38 83 ARG A N 1
ATOM 610 C CA . ARG A 1 83 ? -16.811 21.422 6.849 1.00 92.38 83 ARG A CA 1
ATOM 611 C C . ARG A 1 83 ? -15.737 20.420 6.429 1.00 92.38 83 ARG A C 1
ATOM 613 O O . ARG A 1 83 ? -14.543 20.644 6.606 1.00 92.38 83 ARG A O 1
ATOM 620 N N . ILE A 1 84 ? -16.172 19.303 5.853 1.00 90.56 84 ILE A N 1
ATOM 621 C CA . ILE A 1 84 ? -15.281 18.381 5.141 1.00 90.56 84 ILE A CA 1
ATOM 622 C C . ILE A 1 84 ? -15.244 18.841 3.685 1.00 90.56 84 ILE A C 1
ATOM 624 O O . ILE A 1 84 ? -16.295 18.972 3.058 1.00 90.56 84 ILE A O 1
ATOM 628 N N . VAL A 1 85 ? -14.046 19.090 3.162 1.00 90.00 85 VAL A N 1
ATOM 629 C CA . VAL A 1 85 ? -13.826 19.440 1.754 1.00 90.00 85 VAL A CA 1
ATOM 630 C C . VAL A 1 85 ? -13.206 18.233 1.065 1.00 90.00 85 VAL A C 1
ATOM 632 O O . VAL A 1 85 ? -12.163 17.746 1.494 1.00 90.00 85 VAL A O 1
ATOM 635 N N . LEU A 1 86 ? -13.861 17.742 0.015 1.00 88.50 86 LEU A N 1
ATOM 636 C CA . LEU A 1 86 ? -13.400 16.600 -0.769 1.00 88.50 86 LEU A CA 1
ATOM 637 C C . LEU A 1 86 ? -12.969 17.096 -2.149 1.00 88.50 86 LEU A C 1
ATOM 639 O O . LEU A 1 86 ? -13.792 17.615 -2.900 1.00 88.50 86 LEU A O 1
ATOM 643 N N . ALA A 1 87 ? -11.687 16.939 -2.469 1.00 89.50 87 ALA A N 1
ATOM 644 C CA . ALA A 1 87 ? -11.174 17.125 -3.820 1.00 89.50 87 ALA A CA 1
ATOM 645 C C . ALA A 1 87 ? -11.130 15.763 -4.520 1.00 89.50 87 ALA A C 1
ATOM 647 O O . ALA A 1 87 ? -10.651 14.787 -3.941 1.00 89.50 87 ALA A O 1
ATOM 648 N N . ALA A 1 88 ? -11.639 15.701 -5.748 1.00 91.75 88 ALA A N 1
ATOM 649 C CA . ALA A 1 88 ? -11.607 14.506 -6.579 1.00 91.75 88 ALA A CA 1
ATOM 650 C C . ALA A 1 88 ? -10.908 14.836 -7.898 1.00 91.75 88 ALA A C 1
ATOM 652 O O . ALA A 1 88 ? -11.250 15.818 -8.552 1.00 91.75 88 ALA A O 1
ATOM 653 N N . ASP A 1 89 ? -9.940 14.005 -8.261 1.00 92.56 89 ASP A N 1
ATOM 654 C CA . ASP A 1 89 ? -9.218 14.049 -9.527 1.00 92.56 89 ASP A CA 1
ATOM 655 C C . ASP A 1 89 ? -8.904 12.612 -9.968 1.00 92.56 89 ASP A C 1
ATOM 657 O O . ASP A 1 89 ? -8.941 11.682 -9.153 1.00 92.56 89 ASP A O 1
ATOM 661 N N . VAL A 1 90 ? -8.613 12.422 -11.254 1.00 86.69 90 VAL A N 1
ATOM 662 C CA . VAL A 1 90 ? -8.195 11.136 -11.817 1.00 86.69 90 VAL A CA 1
ATOM 663 C C . VAL A 1 90 ? -6.823 11.299 -12.454 1.00 86.69 90 VAL A C 1
ATOM 665 O O . VAL A 1 90 ? -6.676 11.911 -13.507 1.00 86.69 90 VAL A O 1
ATOM 668 N N . SER A 1 91 ? -5.818 10.674 -11.843 1.00 83.25 91 SER A N 1
ATOM 669 C CA . SER A 1 91 ? -4.462 10.602 -12.386 1.00 83.25 91 SER A CA 1
ATOM 670 C C . SER A 1 91 ? -4.199 9.209 -12.977 1.00 83.25 91 SER A C 1
ATOM 672 O O . SER A 1 91 ? -4.336 8.214 -12.258 1.00 83.25 91 SER A O 1
ATOM 674 N N . PRO A 1 92 ? -3.819 9.089 -14.264 1.00 80.25 92 PRO A N 1
ATOM 675 C CA . PRO A 1 92 ? -3.500 7.796 -14.853 1.00 80.25 92 PRO A CA 1
ATOM 676 C C . PRO A 1 92 ? -2.180 7.251 -14.296 1.00 80.25 92 PRO A C 1
ATOM 678 O O . PRO A 1 92 ? -1.179 7.963 -14.209 1.00 80.25 92 PRO A O 1
ATOM 681 N N . TRP A 1 93 ? -2.145 5.957 -13.974 1.00 79.19 93 TRP A N 1
ATOM 682 C CA . TRP A 1 93 ? -0.892 5.283 -13.642 1.00 79.19 93 TRP A CA 1
ATOM 683 C C . TRP A 1 93 ? -0.191 4.850 -14.927 1.00 79.19 93 TRP A C 1
ATOM 685 O O . TRP A 1 93 ? -0.533 3.823 -15.519 1.00 79.19 93 TRP A O 1
ATOM 695 N N . LEU A 1 94 ? 0.789 5.637 -15.369 1.00 78.31 94 LEU A N 1
ATOM 696 C CA . LEU A 1 94 ? 1.542 5.330 -16.581 1.00 78.31 94 LEU A CA 1
ATOM 697 C C . LEU A 1 94 ? 2.308 4.014 -16.406 1.00 78.31 94 LEU A C 1
ATOM 699 O O . LEU A 1 94 ? 3.104 3.849 -15.481 1.00 78.31 94 LEU A O 1
ATOM 703 N N . ARG A 1 95 ? 2.066 3.068 -17.314 1.00 80.19 95 ARG A N 1
ATOM 704 C CA . ARG A 1 95 ? 2.839 1.826 -17.438 1.00 80.19 95 ARG A CA 1
ATOM 705 C C . ARG A 1 95 ? 3.282 1.643 -18.892 1.00 80.19 95 ARG A C 1
ATOM 707 O O . ARG A 1 95 ? 2.802 0.718 -19.546 1.00 80.19 95 ARG A O 1
ATOM 714 N N . PRO A 1 96 ? 4.151 2.530 -19.413 1.00 80.00 96 PRO A N 1
ATOM 715 C CA . PRO A 1 96 ? 4.549 2.512 -20.822 1.00 80.00 96 PRO A CA 1
ATOM 716 C C . PRO A 1 96 ? 5.181 1.175 -21.238 1.00 80.00 96 PRO A C 1
ATOM 718 O O . PRO A 1 96 ? 5.014 0.750 -22.373 1.00 80.00 96 PRO A O 1
ATOM 721 N N . ASP A 1 97 ? 5.817 0.470 -20.298 1.00 83.62 97 ASP A N 1
ATOM 722 C CA . ASP A 1 97 ? 6.472 -0.817 -20.552 1.00 83.62 97 ASP A CA 1
ATOM 723 C C . ASP A 1 97 ? 5.559 -2.042 -20.330 1.00 83.62 97 ASP A C 1
ATOM 725 O O . ASP A 1 97 ? 5.986 -3.183 -20.498 1.00 83.62 97 ASP A O 1
ATOM 729 N N . ALA A 1 98 ? 4.290 -1.852 -19.950 1.00 84.75 98 ALA A N 1
ATOM 730 C CA . ALA A 1 98 ? 3.362 -2.940 -19.620 1.00 84.75 98 ALA A CA 1
ATOM 731 C C . ALA A 1 98 ? 2.411 -3.288 -20.781 1.00 84.75 98 ALA A C 1
ATOM 733 O O . ALA A 1 98 ? 1.204 -3.441 -20.588 1.00 84.75 98 ALA A O 1
ATOM 734 N N . ASN A 1 99 ? 2.953 -3.439 -21.994 1.00 80.19 99 ASN A N 1
ATOM 735 C CA . ASN A 1 99 ? 2.180 -3.638 -23.233 1.00 80.19 99 ASN A CA 1
ATOM 736 C C . ASN A 1 99 ? 1.198 -4.822 -23.191 1.00 80.19 99 ASN A C 1
ATOM 738 O O . ASN A 1 99 ? 0.171 -4.805 -23.868 1.00 80.19 99 ASN A O 1
ATOM 742 N N . THR A 1 100 ? 1.503 -5.848 -22.398 1.00 85.38 100 THR A N 1
ATOM 743 C CA . THR A 1 100 ? 0.717 -7.083 -22.290 1.00 85.38 100 THR A CA 1
ATOM 744 C C . THR A 1 100 ? -0.181 -7.136 -21.056 1.00 85.38 100 THR A C 1
ATOM 746 O O . THR A 1 100 ? -0.897 -8.120 -20.879 1.00 85.38 100 THR A O 1
ATOM 749 N N . TRP A 1 101 ? -0.181 -6.105 -20.202 1.00 81.25 101 TRP A N 1
ATOM 750 C CA . TRP A 1 101 ? -1.035 -6.104 -19.017 1.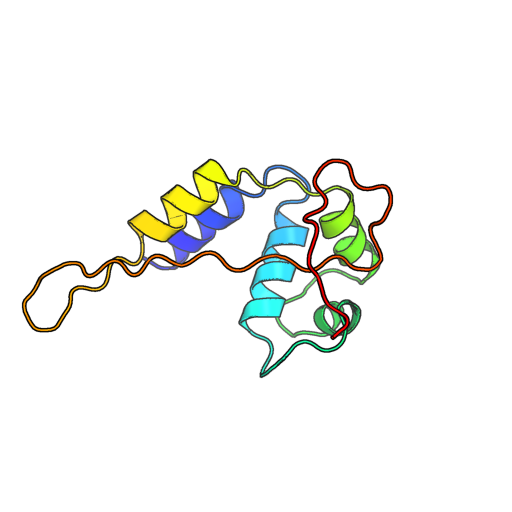00 81.25 101 TRP A CA 1
ATOM 751 C C . TRP A 1 101 ? -2.519 -5.966 -19.401 1.00 81.25 101 TRP A C 1
ATOM 753 O O . TRP A 1 101 ? -2.854 -5.129 -20.253 1.00 81.25 101 TRP A O 1
ATOM 763 N N . PRO A 1 102 ? -3.413 -6.766 -18.784 1.00 78.69 102 PRO A N 1
ATOM 764 C CA . PRO A 1 102 ? -4.848 -6.706 -19.058 1.00 78.69 102 PRO A CA 1
ATOM 765 C C . PRO A 1 102 ? -5.452 -5.357 -18.643 1.00 78.69 102 PRO A C 1
ATOM 767 O O . PRO A 1 102 ? -6.221 -4.785 -19.407 1.00 78.69 102 PRO A O 1
ATOM 770 N N . ASP A 1 103 ? -5.009 -4.794 -17.516 1.00 76.31 103 ASP A N 1
ATOM 771 C CA . ASP A 1 103 ? -5.511 -3.526 -16.960 1.00 76.31 103 ASP A CA 1
ATOM 772 C C . ASP A 1 103 ? -4.669 -2.304 -17.373 1.00 76.31 103 ASP A C 1
ATOM 774 O O . ASP A 1 103 ? -4.519 -1.338 -16.620 1.00 76.31 103 ASP A O 1
ATOM 778 N N . ARG A 1 104 ? -4.039 -2.342 -18.554 1.00 76.50 104 ARG A N 1
ATOM 779 C CA . ARG A 1 104 ? -3.237 -1.208 -19.036 1.00 76.50 104 ARG A CA 1
ATOM 780 C C . ARG A 1 104 ? -4.136 -0.014 -19.377 1.00 76.50 104 ARG A C 1
ATOM 782 O O . ARG A 1 104 ? -5.138 -0.157 -20.074 1.00 76.50 104 ARG A O 1
ATOM 789 N N . ALA A 1 105 ? -3.737 1.180 -18.950 1.00 72.75 105 ALA A N 1
ATOM 790 C CA . ALA A 1 105 ? -4.348 2.424 -19.403 1.00 72.75 105 ALA A CA 1
ATOM 791 C C . ALA A 1 105 ? -3.640 2.916 -20.676 1.00 72.75 105 ALA A C 1
ATOM 793 O O . ALA A 1 105 ? -2.413 3.015 -20.701 1.00 72.75 105 ALA A O 1
ATOM 794 N N . PHE A 1 106 ? -4.396 3.247 -21.727 1.00 68.69 106 PHE A N 1
ATOM 795 C CA . PHE A 1 106 ? -3.841 3.918 -22.905 1.00 68.69 106 PHE A CA 1
ATOM 796 C C . PHE A 1 106 ? -3.600 5.391 -22.562 1.00 68.69 106 PHE A C 1
ATOM 798 O O . PHE A 1 106 ? -4.543 6.122 -22.269 1.00 68.69 106 PHE A O 1
ATOM 805 N N . CYS A 1 107 ? -2.339 5.819 -22.571 1.00 67.62 107 CYS A N 1
ATOM 806 C CA . CYS A 1 107 ? -1.955 7.210 -22.346 1.00 67.62 107 CYS A CA 1
ATOM 807 C C . CYS A 1 107 ? -1.120 7.677 -23.538 1.00 67.62 107 CYS A C 1
ATOM 809 O O . CYS A 1 107 ? -0.108 7.057 -23.860 1.00 67.62 107 CYS A O 1
ATOM 811 N N . HIS A 1 108 ? -1.536 8.754 -24.203 1.00 66.25 108 HIS A N 1
ATOM 812 C CA . HIS A 1 108 ? -0.740 9.370 -25.263 1.00 66.25 108 HIS A CA 1
ATOM 813 C C . HIS A 1 108 ? 0.424 10.133 -24.619 1.00 66.25 108 HIS A C 1
ATOM 815 O O . HIS A 1 108 ? 0.259 11.260 -24.167 1.00 66.25 108 HIS A O 1
ATOM 821 N N . THR A 1 109 ? 1.585 9.487 -24.516 1.00 65.69 109 THR A N 1
ATOM 822 C CA . THR A 1 109 ? 2.796 10.052 -23.890 1.00 65.69 109 THR A CA 1
ATOM 823 C C . THR A 1 109 ? 3.760 10.689 -24.890 1.00 65.69 109 THR A C 1
ATOM 825 O O . THR A 1 109 ? 4.787 11.220 -24.480 1.00 65.69 109 THR A O 1
ATOM 828 N N . PHE A 1 110 ? 3.453 10.632 -26.188 1.00 62.12 110 PHE A N 1
ATOM 829 C CA . PHE A 1 110 ? 4.272 11.197 -27.258 1.00 62.12 110 PHE A CA 1
ATOM 830 C C . PHE A 1 110 ? 3.439 12.229 -28.020 1.00 62.12 110 PHE A C 1
ATOM 832 O O . PHE A 1 110 ? 2.458 11.870 -28.674 1.00 62.12 110 PHE A O 1
ATOM 839 N N . GLY A 1 111 ? 3.819 13.496 -27.883 1.00 54.62 111 GLY A N 1
ATOM 840 C CA . GLY A 1 111 ? 3.337 14.644 -28.645 1.00 54.62 111 GLY A CA 1
ATOM 841 C C . GLY A 1 111 ? 4.522 15.495 -29.065 1.00 54.62 111 GLY A C 1
ATOM 842 O O . GLY A 1 111 ? 5.549 15.437 -28.349 1.00 54.62 111 GLY A O 1
#

InterPro domains:
  IPR038721 Transposase IS701-like, DDE domain [PF13546] (9-111)

Secondary structure (DSSP, 8-state):
-HHHHHHHHHHT--BSHHHHHHHHHHHHHSSS----TGGGGGSTT--S-HHHHHHHHHH-B--HHHHHHHHHHH--PPPTTS-------------TT-TT-TT--------

pLDDT: mean 87.84, std 8.39, range [54.62, 97.81]

Sequence (111 aa):
MLSRFRSEVHACMTVRGDALFELCDALLCTDGPVRSLVDLALAPGHRRGHGALYAGLNQGQIDVARLCRALVSALLPRAADGRIVLAADVSPWLRPDANTWPDRAFCHTFG

Radius of gyration: 17.31 Å; chains: 1; bounding box: 36×39×47 Å

Organism: Streptomyces davaonensis (strain DSM 101723 / JCM 4913 / KCC S-0913 / 768) (NCBI:txid1214101)